Protein AF-A0AAV5SX19-F1 (afdb_monomer_lite)

Radius of gyration: 17.42 Å; chains: 1; bounding box: 40×27×46 Å

Organism: NCBI:txid358040

Structure (mmCIF, N/CA/C/O backbone):
data_AF-A0AAV5SX19-F1
#
_entry.id   AF-A0AAV5SX19-F1
#
loop_
_atom_site.group_PDB
_atom_site.id
_atom_site.type_symbol
_atom_site.label_atom_id
_atom_site.label_alt_id
_atom_site.label_comp_id
_atom_site.label_asym_id
_atom_site.label_entity_id
_atom_site.label_seq_id
_atom_site.pdbx_PDB_ins_code
_atom_site.Cartn_x
_atom_site.Cartn_y
_atom_site.Cartn_z
_atom_site.occupancy
_atom_site.B_iso_or_equiv
_atom_site.auth_seq_id
_atom_site.auth_comp_id
_atom_site.auth_asym_id
_atom_site.auth_atom_id
_atom_site.pdbx_PDB_model_num
ATOM 1 N N . ILE A 1 1 ? 3.892 -7.758 -5.846 1.00 86.56 1 ILE A N 1
ATOM 2 C CA . ILE A 1 1 ? 5.211 -7.391 -6.420 1.00 86.56 1 ILE A CA 1
ATOM 3 C C . ILE A 1 1 ? 5.861 -6.368 -5.505 1.00 86.56 1 ILE A C 1
ATOM 5 O O . ILE A 1 1 ? 5.126 -5.558 -4.958 1.00 86.56 1 ILE A O 1
ATOM 9 N N . GLY A 1 2 ? 7.182 -6.403 -5.329 1.00 91.38 2 GLY A N 1
ATOM 10 C CA . GLY A 1 2 ? 7.865 -5.497 -4.403 1.00 91.38 2 GLY A CA 1
ATOM 11 C C . GLY A 1 2 ? 7.659 -5.860 -2.930 1.00 91.38 2 GLY A C 1
ATOM 12 O O . GLY A 1 2 ? 7.104 -6.918 -2.623 1.00 91.38 2 GLY A O 1
ATOM 13 N N . ALA A 1 3 ? 8.107 -4.974 -2.042 1.00 94.38 3 ALA A N 1
ATOM 14 C CA . ALA A 1 3 ? 7.982 -5.102 -0.590 1.00 94.38 3 ALA A CA 1
ATOM 15 C C . ALA A 1 3 ? 7.262 -3.881 -0.003 1.00 94.38 3 ALA A C 1
ATOM 17 O O . ALA A 1 3 ? 7.563 -2.748 -0.378 1.00 94.38 3 ALA A O 1
ATOM 18 N N . THR A 1 4 ? 6.320 -4.109 0.913 1.00 94.06 4 THR A N 1
ATOM 19 C CA . THR A 1 4 ? 5.600 -3.039 1.617 1.00 94.06 4 THR A CA 1
ATOM 20 C C . THR A 1 4 ? 6.268 -2.773 2.961 1.00 94.06 4 THR A C 1
ATOM 22 O O . THR A 1 4 ? 6.544 -3.705 3.716 1.00 94.06 4 THR A O 1
ATOM 25 N N . LEU A 1 5 ? 6.528 -1.500 3.253 1.00 95.25 5 LEU A N 1
ATOM 26 C CA . LEU A 1 5 ? 7.126 -1.038 4.499 1.00 95.25 5 LEU A CA 1
ATOM 27 C C . LEU A 1 5 ? 6.195 -0.040 5.188 1.00 95.25 5 LEU A C 1
ATOM 29 O O . LEU A 1 5 ? 5.657 0.869 4.552 1.00 95.25 5 LEU A O 1
ATOM 33 N N . SER A 1 6 ? 6.033 -0.194 6.50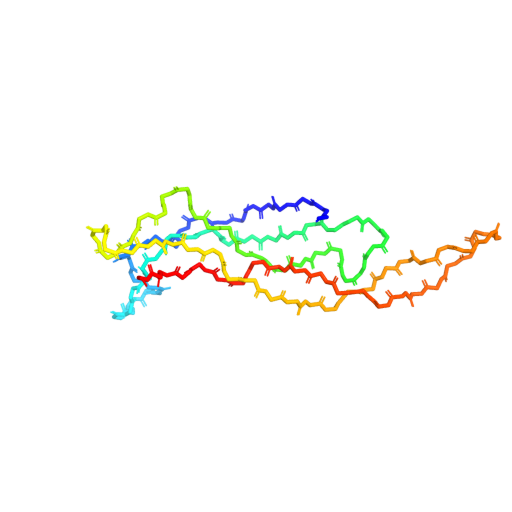1 1.00 94.69 6 SER A N 1
ATOM 34 C CA . SER A 1 6 ? 5.296 0.751 7.339 1.00 94.69 6 SER A CA 1
ATOM 35 C C . SER A 1 6 ? 6.174 1.942 7.718 1.00 94.69 6 SER A C 1
ATOM 37 O O . SER A 1 6 ? 7.312 1.760 8.150 1.00 94.69 6 SER A O 1
ATOM 39 N N . ILE A 1 7 ? 5.616 3.144 7.625 1.00 94.94 7 ILE A N 1
ATOM 40 C CA . ILE A 1 7 ? 6.196 4.384 8.147 1.00 94.94 7 ILE A CA 1
ATOM 41 C C . ILE A 1 7 ? 5.712 4.606 9.585 1.00 94.94 7 ILE A C 1
ATOM 43 O O . ILE A 1 7 ? 6.520 4.813 10.484 1.00 94.94 7 ILE A O 1
ATOM 47 N N . GLU A 1 8 ? 4.394 4.548 9.805 1.00 93.88 8 GLU A N 1
ATOM 48 C CA . GLU A 1 8 ? 3.776 4.885 11.090 1.00 93.88 8 GLU A CA 1
ATOM 49 C C . GLU A 1 8 ? 2.442 4.150 11.287 1.00 93.88 8 GLU A C 1
ATOM 51 O O . GLU A 1 8 ? 1.642 4.038 10.360 1.00 93.88 8 GLU A O 1
ATOM 56 N N . CYS A 1 9 ? 2.180 3.681 12.510 1.00 93.31 9 CYS A N 1
ATOM 57 C CA . CYS A 1 9 ? 0.986 2.911 12.881 1.00 93.31 9 CYS A CA 1
ATOM 58 C C . CYS A 1 9 ? 0.138 3.615 13.954 1.00 93.31 9 CYS A C 1
ATOM 60 O O . CYS A 1 9 ? -0.288 2.995 14.926 1.00 93.31 9 CYS A O 1
ATOM 62 N N . THR A 1 10 ? -0.078 4.924 13.822 1.00 90.88 10 THR A N 1
ATOM 63 C CA . THR A 1 10 ? -0.848 5.716 14.800 1.00 90.88 10 THR A CA 1
ATOM 64 C C . THR A 1 10 ? -2.344 5.784 14.499 1.00 90.88 10 THR A C 1
ATOM 66 O O . THR A 1 10 ? -3.131 6.135 15.381 1.00 90.88 10 THR A O 1
ATOM 69 N N . TYR A 1 11 ? -2.779 5.367 13.305 1.00 93.12 11 TYR A N 1
ATOM 70 C CA . TYR A 1 11 ? -4.198 5.303 12.957 1.00 93.12 11 TYR A CA 1
ATOM 71 C C . TYR A 1 11 ? -4.864 4.084 13.609 1.00 93.12 11 TYR A C 1
ATOM 73 O O . TYR A 1 11 ? -4.813 2.959 13.105 1.00 93.12 11 TYR A O 1
ATOM 81 N N . THR A 1 12 ? -5.501 4.313 14.755 1.00 93.25 12 THR A N 1
ATOM 82 C CA . THR A 1 12 ? -6.131 3.264 15.565 1.00 93.25 12 THR A CA 1
ATOM 83 C C . THR A 1 12 ? -7.650 3.390 15.530 1.00 93.25 12 THR A C 1
ATOM 85 O O . THR A 1 12 ? -8.193 4.478 15.724 1.00 93.25 12 THR A O 1
ATOM 88 N N . ARG A 1 13 ? -8.348 2.265 15.335 1.00 92.56 13 ARG A N 1
ATOM 89 C CA . ARG A 1 13 ? -9.812 2.179 15.411 1.00 92.56 13 ARG A CA 1
ATOM 90 C C . ARG A 1 13 ? -10.334 2.852 16.682 1.00 92.56 13 ARG A C 1
ATOM 92 O O . ARG A 1 13 ? -9.890 2.534 17.782 1.00 92.56 13 ARG A O 1
ATOM 99 N N . GLY A 1 14 ? -11.337 3.711 16.526 1.00 90.25 14 GLY A N 1
ATOM 100 C CA . GLY A 1 14 ? -11.982 4.421 17.633 1.00 90.25 14 GLY A CA 1
ATOM 101 C C . GLY A 1 14 ? -11.266 5.696 18.087 1.00 90.25 14 GLY A C 1
ATOM 102 O O . GLY A 1 14 ? -11.897 6.502 18.767 1.00 90.25 14 GLY A O 1
ATOM 103 N N . ASN A 1 15 ? -10.019 5.933 17.664 1.00 92.38 15 ASN A N 1
ATOM 104 C CA . ASN A 1 15 ? -9.358 7.219 17.878 1.00 92.38 15 ASN A CA 1
ATOM 105 C C . ASN A 1 15 ? -9.807 8.243 16.819 1.00 92.38 15 ASN A C 1
ATOM 107 O O . ASN A 1 15 ? -10.160 7.856 15.696 1.00 92.38 15 ASN A O 1
ATOM 111 N N . PRO A 1 16 ? -9.782 9.548 17.146 1.00 92.31 16 PRO A N 1
ATOM 112 C CA . PRO A 1 16 ? -9.980 10.610 16.168 1.00 92.31 16 PRO A CA 1
ATOM 113 C C . PRO A 1 16 ? -9.035 10.467 14.971 1.00 92.31 16 PRO A C 1
ATOM 115 O O . PRO A 1 16 ? -7.841 10.232 15.146 1.00 92.31 16 PRO A O 1
ATOM 118 N N . VAL A 1 17 ? -9.553 10.648 13.753 1.00 87.62 17 VAL A N 1
ATOM 119 C CA . VAL A 1 17 ? -8.744 10.558 12.518 1.00 87.62 17 VAL A CA 1
ATOM 120 C C . VAL A 1 17 ? -7.714 11.685 12.382 1.00 87.62 17 VAL A C 1
ATOM 122 O O . VAL A 1 17 ? -6.772 11.568 11.607 1.00 87.62 17 VAL A O 1
ATOM 125 N N . ALA A 1 18 ? -7.912 12.776 13.120 1.00 87.38 18 ALA A N 1
ATOM 126 C CA . ALA A 1 18 ? -7.003 13.904 13.251 1.00 87.38 18 ALA A CA 1
ATOM 127 C C . ALA A 1 18 ? -7.245 14.576 14.609 1.00 87.38 18 ALA A C 1
ATOM 129 O O . ALA A 1 18 ? -8.310 14.402 15.213 1.00 87.38 18 ALA A O 1
ATOM 130 N N . GLU A 1 19 ? -6.280 15.363 15.080 1.00 87.50 19 GLU A N 1
ATOM 131 C CA . GLU A 1 19 ? -6.428 16.136 16.312 1.00 87.50 19 GLU A CA 1
ATOM 132 C C . GLU A 1 19 ? -7.662 17.053 16.232 1.00 87.50 19 GLU A C 1
ATOM 134 O O . GLU A 1 19 ? -7.856 17.782 15.261 1.00 87.50 19 GLU A O 1
ATOM 139 N N . GLY A 1 20 ? -8.545 16.963 17.231 1.00 88.75 20 GLY A N 1
ATOM 140 C CA . GLY A 1 20 ? -9.802 17.720 17.272 1.00 88.75 20 GLY A CA 1
ATOM 141 C C . GLY A 1 20 ? -10.914 17.219 16.338 1.00 88.75 20 GLY A C 1
ATOM 142 O O . GLY A 1 20 ? -11.999 17.801 16.330 1.00 88.75 20 GLY A O 1
ATOM 143 N N . SER A 1 21 ? -10.698 16.145 15.572 1.00 91.06 21 SER A N 1
ATOM 144 C CA . SER A 1 21 ? -11.735 15.580 14.703 1.00 91.06 21 SER A CA 1
ATOM 145 C C . SER A 1 21 ? -12.813 14.836 15.506 1.00 91.06 21 SER A C 1
ATOM 147 O O . SER A 1 21 ? -12.477 14.000 16.347 1.00 91.06 21 SER A O 1
ATOM 149 N N . PRO A 1 22 ? -14.112 15.038 15.212 1.00 92.31 22 PRO A N 1
ATOM 150 C CA . PRO A 1 22 ? -15.185 14.212 15.766 1.00 92.31 22 PRO A CA 1
ATOM 151 C C . PRO A 1 22 ? -15.315 12.853 15.058 1.00 92.31 22 PRO A C 1
ATOM 153 O O . PRO A 1 22 ? -16.067 11.992 15.509 1.00 92.31 22 PRO A O 1
ATOM 156 N N . LEU A 1 23 ? -14.631 12.664 13.925 1.00 91.44 23 LEU A N 1
ATOM 157 C CA . LEU A 1 23 ? -14.671 11.432 13.141 1.00 91.44 23 LEU A CA 1
ATOM 158 C C . LEU A 1 23 ? -13.601 10.458 13.633 1.00 91.44 23 LEU A C 1
ATOM 160 O O . LEU A 1 23 ? -12.453 10.855 13.842 1.00 91.44 23 LEU A O 1
ATOM 164 N N . CYS A 1 24 ? -13.961 9.180 13.740 1.00 90.81 24 CYS A N 1
ATOM 165 C CA . CYS A 1 24 ? -13.048 8.086 14.054 1.00 90.81 24 CYS A CA 1
ATOM 166 C C . CYS A 1 24 ? -13.104 6.995 12.978 1.00 90.81 24 CYS A C 1
ATOM 168 O O . CYS A 1 24 ? -14.125 6.794 12.320 1.00 90.81 24 CYS A O 1
ATOM 170 N N . GLY A 1 25 ? -11.986 6.294 12.793 1.00 90.25 25 GLY A N 1
ATOM 171 C CA . GLY A 1 25 ? -11.918 5.139 11.902 1.00 90.25 25 GLY A CA 1
ATOM 172 C C . GLY A 1 25 ? -12.512 3.887 12.548 1.00 90.25 25 GLY A C 1
ATOM 173 O O . GLY A 1 25 ? -12.350 3.660 13.750 1.00 90.25 25 GLY A O 1
ATOM 174 N N . PHE A 1 26 ? -13.154 3.036 11.745 1.00 94.12 26 PHE A N 1
ATOM 175 C CA . PHE A 1 26 ? -13.656 1.730 12.198 1.00 94.12 26 PHE A CA 1
ATOM 176 C C . PHE A 1 26 ? -12.618 0.605 12.112 1.00 94.12 26 PHE A C 1
ATOM 178 O O . PHE A 1 26 ? -12.848 -0.462 12.678 1.00 94.12 26 PHE A O 1
ATOM 185 N N . CYS A 1 27 ? -11.481 0.856 11.465 1.00 96.25 27 CYS A N 1
ATOM 186 C CA . CYS A 1 27 ? -10.376 -0.080 11.288 1.00 96.25 27 CYS A CA 1
ATOM 187 C C . CYS A 1 27 ? -9.054 0.604 11.629 1.00 96.25 27 CYS A C 1
ATOM 189 O O . CYS A 1 27 ? -8.907 1.804 11.408 1.00 96.25 27 CYS A O 1
ATOM 191 N N . SER A 1 28 ? -8.097 -0.151 12.162 1.00 95.62 28 SER A N 1
ATOM 192 C CA . SER A 1 28 ? -6.728 0.334 12.363 1.00 95.62 28 SER A CA 1
ATOM 193 C C . SER A 1 28 ? -5.896 0.101 11.100 1.00 95.62 28 SER A C 1
ATOM 195 O O . SER A 1 28 ? -6.062 -0.924 10.430 1.00 95.62 28 SER A O 1
ATOM 197 N N . LEU A 1 29 ? -4.977 1.017 10.798 1.00 96.00 29 LEU A N 1
ATOM 198 C CA . LEU A 1 29 ? -4.040 0.887 9.682 1.00 96.00 29 LEU A CA 1
ATOM 199 C C . LEU A 1 29 ? -2.682 1.511 10.008 1.00 96.00 29 LEU A C 1
ATOM 201 O O . LEU A 1 29 ? -2.561 2.348 10.902 1.00 96.00 29 LEU A O 1
ATOM 205 N N . CYS A 1 30 ? -1.669 1.120 9.245 1.00 96.31 30 CYS A N 1
ATOM 206 C CA . CYS A 1 30 ? -0.381 1.792 9.202 1.00 96.31 30 CYS A CA 1
ATOM 207 C C . CYS A 1 30 ? -0.209 2.500 7.861 1.00 96.31 30 CYS A C 1
ATOM 209 O O . CYS A 1 30 ? -0.487 1.927 6.805 1.00 96.31 30 CYS A O 1
ATOM 211 N N . TRP A 1 31 ? 0.301 3.724 7.906 1.00 95.56 31 TRP A N 1
ATOM 212 C CA . TRP A 1 31 ? 0.801 4.419 6.728 1.00 95.56 31 TRP A CA 1
ATOM 213 C C . TRP A 1 31 ? 2.070 3.736 6.245 1.00 95.56 31 TRP A C 1
ATOM 215 O O . TRP A 1 31 ? 2.916 3.349 7.054 1.00 95.56 31 TRP A O 1
ATOM 225 N N . GLY A 1 32 ? 2.221 3.596 4.935 1.00 96.19 32 GLY A N 1
ATOM 226 C CA . GLY A 1 32 ? 3.361 2.914 4.360 1.00 96.19 32 GLY A CA 1
ATOM 227 C C . GLY A 1 32 ? 3.596 3.259 2.902 1.00 96.19 32 GLY A C 1
ATOM 228 O O . GLY A 1 32 ? 2.972 4.139 2.303 1.00 96.19 32 GLY A O 1
ATOM 229 N N . TYR A 1 33 ? 4.541 2.536 2.330 1.00 96.62 33 TYR A N 1
ATOM 230 C CA . TYR A 1 33 ? 4.789 2.544 0.904 1.00 96.62 33 TYR A CA 1
ATOM 231 C C . TYR A 1 33 ? 5.217 1.156 0.456 1.00 96.62 33 TYR A C 1
ATOM 233 O O . TYR A 1 33 ? 5.747 0.353 1.227 1.00 96.62 33 TYR A O 1
ATOM 241 N N . ARG A 1 34 ? 5.018 0.890 -0.826 1.00 97.44 34 ARG A N 1
ATOM 242 C CA . ARG A 1 34 ? 5.544 -0.279 -1.508 1.00 97.44 34 ARG A CA 1
ATOM 243 C C . ARG A 1 34 ? 6.744 0.130 -2.340 1.00 97.44 34 ARG A C 1
ATOM 245 O O . ARG A 1 34 ? 6.628 0.996 -3.206 1.00 97.44 34 ARG A O 1
ATOM 252 N N . GLN A 1 35 ? 7.878 -0.512 -2.095 1.00 97.75 35 GLN A N 1
ATOM 253 C CA . GLN A 1 35 ? 9.041 -0.433 -2.964 1.00 97.75 35 GLN A CA 1
ATOM 254 C C . GLN A 1 35 ? 8.906 -1.489 -4.064 1.00 97.75 35 GLN A C 1
ATOM 256 O O . GLN A 1 35 ? 8.927 -2.694 -3.801 1.00 97.75 35 GLN A O 1
ATOM 261 N N . LEU A 1 36 ? 8.729 -1.032 -5.297 1.00 97.69 36 LEU A N 1
ATOM 262 C CA . LEU A 1 36 ? 8.751 -1.852 -6.498 1.00 97.69 36 LEU A CA 1
ATOM 263 C C . LEU A 1 36 ? 10.202 -2.187 -6.896 1.00 97.69 36 LEU A C 1
ATOM 265 O O . LEU A 1 36 ? 11.128 -1.495 -6.472 1.00 97.69 36 LEU A O 1
ATOM 269 N N . PRO A 1 37 ? 10.417 -3.237 -7.708 1.00 97.00 37 PRO A N 1
ATOM 270 C CA . PRO A 1 37 ? 11.731 -3.531 -8.283 1.00 97.00 37 PRO A CA 1
ATOM 271 C C . PRO A 1 37 ? 12.303 -2.354 -9.097 1.00 97.00 37 PRO A C 1
ATOM 273 O O . PRO A 1 37 ? 11.551 -1.506 -9.579 1.00 97.00 37 PRO A O 1
ATOM 276 N N . GLU A 1 38 ? 13.625 -2.310 -9.289 1.00 95.75 38 GLU A N 1
ATOM 277 C CA . GLU A 1 38 ? 14.333 -1.210 -9.979 1.00 95.75 38 GLU A CA 1
ATOM 278 C C . GLU A 1 38 ? 13.940 -1.041 -11.461 1.00 95.75 38 GLU A C 1
ATOM 280 O O . GLU A 1 38 ? 14.225 -0.023 -12.106 1.00 95.75 38 GLU A O 1
ATOM 285 N N . GLU A 1 39 ? 13.264 -2.036 -12.029 1.00 96.75 39 GLU A N 1
ATOM 286 C CA . GLU A 1 39 ? 12.691 -1.993 -13.369 1.00 96.75 39 GLU A CA 1
ATOM 287 C C . GLU A 1 39 ? 11.369 -1.219 -13.433 1.00 96.75 39 GLU A C 1
ATOM 289 O O . GLU A 1 39 ? 10.824 -1.061 -14.523 1.00 96.75 39 GLU A O 1
ATOM 294 N N . TYR A 1 40 ? 10.846 -0.733 -12.305 1.00 97.88 40 TYR A N 1
ATOM 295 C CA . TYR A 1 40 ? 9.572 -0.024 -12.231 1.00 97.88 40 TYR A CA 1
ATOM 296 C C . TYR A 1 40 ? 9.737 1.461 -11.905 1.00 97.88 40 TYR A C 1
ATOM 298 O O . TYR A 1 40 ? 10.612 1.866 -11.135 1.00 97.88 40 TYR A O 1
ATOM 306 N N . TYR A 1 41 ? 8.835 2.272 -12.457 1.00 97.19 41 TYR A N 1
ATOM 307 C CA . TYR A 1 41 ? 8.723 3.696 -12.170 1.00 97.19 41 TYR A CA 1
ATOM 308 C C . TYR A 1 41 ? 7.254 4.119 -11.948 1.00 97.19 41 TYR A C 1
ATOM 310 O O . TYR A 1 41 ? 6.402 3.802 -12.781 1.00 97.19 41 TYR A O 1
ATOM 318 N N . PRO A 1 42 ? 6.939 4.873 -10.877 1.00 96.94 42 PRO A N 1
ATOM 319 C CA . PRO A 1 42 ? 7.834 5.217 -9.772 1.00 96.94 42 PRO A CA 1
ATOM 320 C C . PRO A 1 42 ? 8.214 3.973 -8.955 1.00 96.94 42 PRO A C 1
ATOM 322 O O . PRO A 1 42 ? 7.422 3.046 -8.819 1.00 96.94 42 PRO A O 1
ATOM 325 N N . THR A 1 43 ? 9.425 3.954 -8.396 1.00 96.94 43 THR A N 1
ATOM 326 C CA . THR A 1 43 ? 9.901 2.832 -7.564 1.00 96.94 43 THR A CA 1
ATOM 327 C C . THR A 1 43 ? 9.161 2.754 -6.230 1.00 96.94 43 THR A C 1
ATOM 329 O O . THR A 1 43 ? 9.036 1.678 -5.662 1.00 96.94 43 THR A O 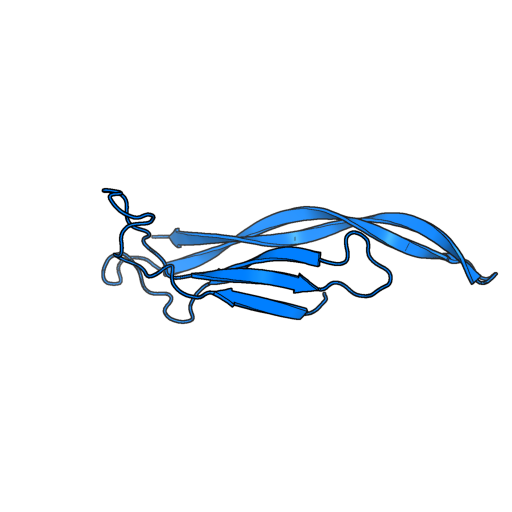1
ATOM 332 N N . TYR A 1 44 ? 8.634 3.873 -5.734 1.00 97.06 44 TYR A N 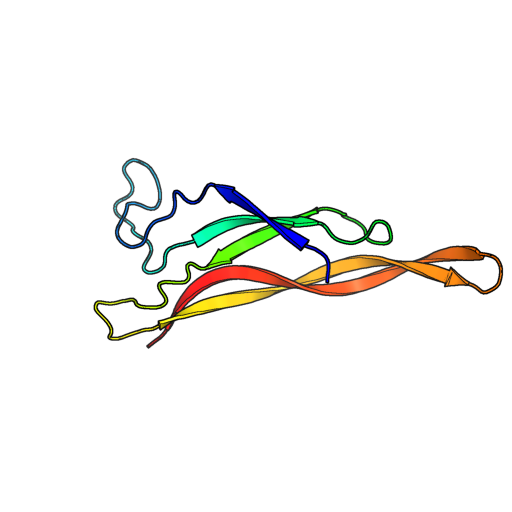1
ATOM 333 C CA . TYR A 1 44 ? 7.877 3.928 -4.488 1.00 97.06 44 TYR A CA 1
ATOM 334 C C . TYR A 1 44 ? 6.430 4.305 -4.775 1.00 97.06 44 TYR A C 1
ATOM 336 O O . TYR A 1 44 ? 6.166 5.290 -5.468 1.00 97.06 44 TYR A O 1
ATOM 344 N N . VAL A 1 45 ? 5.498 3.531 -4.225 1.00 96.94 45 VAL A N 1
ATOM 345 C CA . VAL A 1 45 ? 4.059 3.781 -4.346 1.00 96.94 45 VAL A CA 1
ATOM 346 C C . VAL A 1 45 ? 3.447 3.858 -2.956 1.00 96.94 45 VAL A C 1
ATOM 348 O O . VAL A 1 45 ? 3.710 2.998 -2.119 1.00 96.94 45 VAL A O 1
ATOM 351 N N . ASN A 1 46 ? 2.632 4.883 -2.708 1.00 95.81 46 ASN A N 1
ATOM 352 C CA . ASN A 1 46 ? 1.922 5.034 -1.440 1.00 95.81 46 ASN A CA 1
ATOM 353 C C . ASN A 1 46 ? 0.936 3.881 -1.239 1.00 95.81 46 ASN A C 1
ATOM 355 O O . ASN A 1 46 ? 0.176 3.545 -2.146 1.00 95.81 46 ASN A O 1
ATOM 359 N N . GLU A 1 47 ? 0.941 3.299 -0.046 1.00 95.81 47 GLU A N 1
ATOM 360 C CA . GLU A 1 47 ? 0.082 2.177 0.322 1.00 95.81 47 GLU A CA 1
ATOM 361 C C . GLU A 1 47 ? -0.222 2.247 1.824 1.00 95.81 47 GLU A C 1
ATOM 363 O O . GLU A 1 47 ? 0.556 2.795 2.605 1.00 95.81 47 GLU A O 1
ATOM 368 N N . VAL A 1 48 ? -1.352 1.697 2.252 1.00 96.38 48 VAL A N 1
ATOM 369 C CA . VAL A 1 48 ? -1.629 1.480 3.678 1.00 96.38 48 VAL A CA 1
ATOM 370 C C . VAL A 1 48 ? -1.606 -0.007 3.999 1.00 96.38 48 VAL A C 1
ATOM 372 O O . VAL A 1 48 ? -1.886 -0.849 3.151 1.00 96.38 48 VAL A O 1
ATOM 375 N N . MET A 1 49 ? -1.293 -0.347 5.243 1.00 96.56 49 MET A N 1
ATOM 376 C CA . MET A 1 49 ? -1.321 -1.724 5.731 1.00 96.56 49 MET A CA 1
ATOM 377 C C . MET A 1 49 ? -2.431 -1.863 6.765 1.00 96.56 49 MET A C 1
ATOM 379 O O . MET A 1 49 ? -2.409 -1.176 7.785 1.00 96.56 49 MET A O 1
ATOM 383 N N . CYS A 1 50 ? -3.396 -2.748 6.524 1.00 96.25 50 CYS A N 1
ATOM 384 C CA . CYS A 1 50 ? -4.446 -3.013 7.504 1.00 96.25 50 CYS A CA 1
ATOM 385 C C . CYS A 1 50 ? -3.899 -3.788 8.702 1.00 96.25 50 CYS A C 1
ATOM 387 O O . CYS A 1 50 ? -3.022 -4.642 8.558 1.00 96.25 50 CYS A O 1
ATOM 389 N N . SER A 1 51 ? -4.427 -3.486 9.888 1.00 94.19 51 SER A N 1
ATOM 390 C CA . SER A 1 51 ? -4.088 -4.224 11.102 1.00 94.19 51 SER A CA 1
ATOM 391 C C . SER A 1 51 ? -4.521 -5.689 11.016 1.00 94.19 51 SER A C 1
ATOM 393 O O . SER A 1 51 ? -5.489 -6.031 10.338 1.00 94.19 51 SER A O 1
ATOM 395 N N . SER A 1 52 ? -3.828 -6.550 11.762 1.00 92.44 52 SER A N 1
ATOM 396 C CA . SER A 1 52 ? -4.237 -7.938 11.968 1.00 92.44 52 SER A CA 1
ATOM 397 C C . SER A 1 52 ? -5.476 -8.074 12.861 1.00 92.44 52 SER A C 1
ATOM 399 O O . SER A 1 52 ? -6.121 -9.119 12.820 1.00 92.44 52 SER A O 1
ATOM 401 N N . ASP A 1 53 ? -5.821 -7.059 13.671 1.00 90.75 53 ASP A N 1
ATOM 402 C CA . ASP A 1 53 ? -7.150 -6.995 14.295 1.00 90.75 53 ASP A CA 1
ATOM 403 C C . ASP A 1 53 ? -8.168 -6.602 13.225 1.00 90.75 53 ASP A C 1
ATOM 405 O O . ASP A 1 53 ? -8.347 -5.426 12.901 1.00 90.75 53 ASP A O 1
ATOM 409 N N . THR A 1 54 ? -8.818 -7.619 12.666 1.00 93.12 54 THR A N 1
ATOM 410 C CA . THR A 1 54 ? -9.818 -7.455 11.615 1.00 93.12 54 THR A CA 1
ATOM 411 C C . THR A 1 54 ? -11.211 -7.191 12.163 1.00 93.12 54 THR A C 1
ATOM 413 O O . THR A 1 54 ? -12.140 -7.035 11.383 1.00 93.12 54 THR A O 1
ATOM 416 N N . THR A 1 55 ? -11.422 -7.136 13.478 1.00 93.88 55 THR A N 1
ATOM 417 C CA . THR A 1 55 ? -12.765 -6.882 14.005 1.00 93.88 55 THR A CA 1
ATOM 418 C C . THR A 1 55 ? -13.146 -5.412 13.832 1.00 93.88 55 THR A C 1
ATOM 420 O O . THR A 1 55 ? -12.322 -4.509 13.973 1.00 93.88 55 THR A O 1
ATOM 423 N N . CYS A 1 56 ? -14.421 -5.122 13.599 1.00 94.69 56 CYS A N 1
ATOM 424 C CA . CYS A 1 56 ? -14.964 -3.767 13.700 1.00 94.69 56 CYS A CA 1
ATOM 425 C C . CYS A 1 56 ? -16.422 -3.802 14.168 1.00 94.69 56 CYS A C 1
ATOM 427 O O . CYS A 1 56 ? -17.015 -4.871 14.309 1.00 94.69 56 CYS A O 1
ATOM 429 N N . LEU A 1 57 ? -16.975 -2.634 14.522 1.00 91.56 57 LEU A N 1
ATOM 430 C CA . LEU A 1 57 ? -18.348 -2.498 15.034 1.00 91.56 57 LEU A CA 1
ATOM 431 C C . LEU A 1 57 ? -18.675 -3.491 16.168 1.00 91.56 57 LEU A C 1
ATOM 433 O O . LEU A 1 57 ? -19.709 -4.138 16.144 1.00 91.56 57 LEU A O 1
ATOM 437 N N . LYS A 1 58 ? -17.785 -3.660 17.156 1.00 88.25 58 LYS A N 1
ATOM 438 C CA . LYS A 1 58 ? -17.949 -4.638 18.257 1.00 88.25 58 LYS A CA 1
ATOM 439 C C . LYS A 1 58 ? -18.166 -6.095 17.795 1.00 88.25 58 LYS A C 1
ATOM 441 O O . LYS A 1 58 ? -18.818 -6.865 18.491 1.00 88.25 58 LYS A O 1
ATOM 446 N N . GLY A 1 59 ? -17.607 -6.468 16.644 1.00 91.38 59 GLY A N 1
ATOM 447 C CA . GLY A 1 59 ? -17.681 -7.823 16.093 1.00 91.38 59 GLY A CA 1
ATOM 448 C C . GLY A 1 59 ? -18.817 -8.042 15.094 1.00 91.38 59 GLY A C 1
ATOM 449 O O . GLY A 1 59 ? -18.930 -9.141 14.565 1.00 91.38 59 GLY A O 1
ATOM 450 N N . TYR A 1 60 ? -19.626 -7.018 14.804 1.00 94.69 60 TYR A N 1
ATOM 451 C CA . TYR A 1 60 ? -20.653 -7.089 13.758 1.00 94.69 60 TYR A CA 1
ATOM 452 C C . TYR A 1 60 ? -20.099 -6.913 12.340 1.00 94.69 60 TYR A C 1
ATOM 454 O O 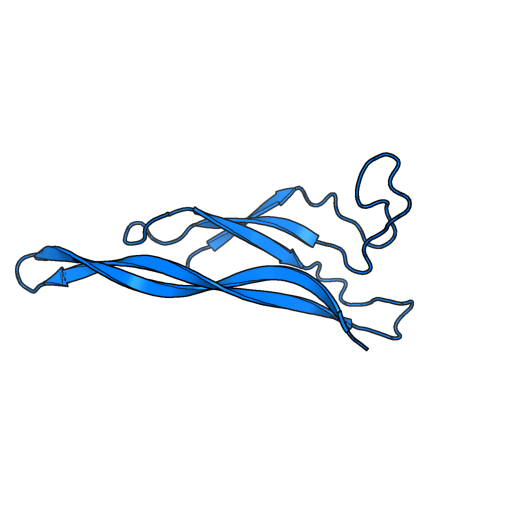. TYR A 1 60 ? -20.842 -7.109 11.389 1.00 94.69 60 TYR A O 1
ATOM 462 N N . GLY A 1 61 ? -18.825 -6.543 12.187 1.00 95.38 61 GLY A N 1
ATOM 463 C CA . GLY A 1 61 ? -18.184 -6.422 10.882 1.00 95.38 61 GLY A CA 1
ATOM 464 C C . GLY A 1 61 ? -16.716 -6.830 10.900 1.00 95.38 61 GLY A C 1
ATOM 465 O O . GLY A 1 61 ? -16.118 -7.044 11.966 1.00 95.38 61 GLY A O 1
ATOM 466 N N . GLN A 1 62 ? -16.137 -6.900 9.704 1.00 96.88 62 GLN A N 1
ATOM 467 C CA . GLN A 1 62 ? -14.731 -7.207 9.471 1.00 96.88 62 GLN A CA 1
ATOM 468 C C . GLN A 1 62 ? -14.035 -6.122 8.643 1.00 96.88 62 GLN A C 1
ATOM 470 O O . GLN A 1 62 ? -14.550 -5.652 7.631 1.00 96.88 62 GLN A O 1
ATOM 475 N N . CYS A 1 63 ? -12.844 -5.733 9.082 1.00 97.50 63 CYS A N 1
ATOM 476 C CA . CYS A 1 63 ? -11.946 -4.842 8.372 1.00 97.50 63 CYS A CA 1
ATOM 477 C C . CYS A 1 63 ? -11.284 -5.575 7.212 1.00 97.50 63 CYS A C 1
ATOM 479 O O . CYS A 1 63 ? -10.571 -6.557 7.426 1.00 97.50 63 CYS A O 1
ATOM 481 N N . SER A 1 64 ? -11.464 -5.041 6.009 1.00 96.56 64 SER A N 1
ATOM 482 C CA . SER A 1 64 ? -10.860 -5.562 4.787 1.00 96.56 64 SER A CA 1
ATOM 483 C C . SER A 1 64 ? -10.066 -4.475 4.062 1.00 96.56 64 SER A C 1
ATOM 485 O O . SER A 1 64 ? -10.464 -3.304 4.081 1.00 96.56 64 SER A O 1
ATOM 487 N N . PRO A 1 65 ? -8.939 -4.830 3.420 1.00 96.75 65 PRO A N 1
ATOM 488 C CA . PRO A 1 65 ? -8.201 -3.899 2.582 1.00 96.75 65 PRO A CA 1
ATOM 489 C C . PRO A 1 65 ? -9.028 -3.529 1.352 1.00 96.75 65 PRO A C 1
ATOM 491 O O . PRO A 1 65 ? -9.549 -4.399 0.653 1.00 96.75 65 PRO A O 1
ATOM 494 N N . VAL A 1 66 ? -9.093 -2.238 1.052 1.00 96.94 66 VAL A N 1
ATOM 495 C CA . VAL A 1 66 ? -9.623 -1.741 -0.216 1.00 96.94 66 VAL A CA 1
ATOM 496 C C . VAL A 1 66 ? -8.460 -1.509 -1.152 1.00 96.94 66 VAL A C 1
ATOM 498 O O . VAL A 1 66 ? -7.520 -0.773 -0.838 1.00 96.94 66 VAL A O 1
ATOM 501 N N . THR A 1 67 ? -8.525 -2.150 -2.311 1.00 96.94 67 THR A N 1
ATOM 502 C CA . THR A 1 67 ? -7.492 -2.048 -3.333 1.00 96.94 67 THR A CA 1
ATOM 503 C C . THR A 1 67 ? -7.917 -1.109 -4.449 1.00 96.94 67 THR A C 1
ATOM 505 O O . THR A 1 67 ? -9.098 -0.954 -4.762 1.00 96.94 67 THR A O 1
ATOM 508 N N . ARG A 1 68 ? -6.930 -0.467 -5.065 1.00 96.81 68 ARG A N 1
ATOM 509 C CA . ARG A 1 68 ? -7.107 0.307 -6.287 1.00 96.81 68 ARG A CA 1
ATOM 510 C C . ARG A 1 68 ? -6.012 -0.053 -7.273 1.00 96.81 68 ARG A C 1
ATOM 512 O O . ARG A 1 68 ? -4.835 -0.064 -6.911 1.00 96.81 68 ARG A O 1
ATOM 519 N N . SER A 1 69 ? -6.404 -0.257 -8.524 1.00 97.50 69 SER A N 1
ATOM 520 C CA . SER A 1 69 ? -5.455 -0.406 -9.617 1.00 97.50 69 SER A CA 1
ATOM 521 C C . SER A 1 69 ? -4.858 0.952 -9.984 1.00 97.50 69 SER A C 1
ATOM 523 O O . SER A 1 69 ? -5.577 1.922 -10.251 1.00 97.50 69 SER A O 1
ATOM 525 N N . VAL A 1 70 ? -3.534 1.022 -10.004 1.00 96.38 70 VAL A N 1
ATOM 526 C CA . VAL A 1 70 ? -2.760 2.180 -10.454 1.00 96.38 70 VAL A CA 1
ATOM 527 C C . VAL A 1 70 ? -1.837 1.770 -11.589 1.00 96.38 70 VAL A C 1
ATOM 529 O O . VAL A 1 70 ? -1.374 0.634 -11.653 1.00 96.38 70 VAL A O 1
ATOM 532 N N . ASN A 1 71 ? -1.572 2.706 -12.494 1.00 97.88 71 ASN A N 1
ATOM 533 C CA . ASN A 1 71 ? -0.658 2.481 -13.603 1.00 97.88 71 ASN A CA 1
ATOM 534 C C . ASN A 1 71 ? 0.762 2.865 -13.193 1.00 97.88 71 ASN A C 1
ATOM 536 O O . ASN A 1 71 ? 0.991 3.975 -12.710 1.00 97.88 71 ASN A O 1
ATOM 540 N N . VAL A 1 72 ? 1.703 1.959 -13.428 1.00 97.62 72 VAL A N 1
ATOM 541 C CA . VAL A 1 72 ? 3.143 2.181 -13.280 1.00 97.62 72 VAL A CA 1
ATOM 542 C C . VAL A 1 72 ? 3.839 1.823 -14.586 1.00 97.62 72 VAL A C 1
ATOM 544 O O . VAL A 1 72 ? 3.289 1.106 -15.422 1.00 97.62 72 VAL A O 1
ATOM 547 N N . LEU A 1 73 ? 5.047 2.329 -14.781 1.00 98.25 73 LEU A N 1
ATOM 548 C CA . LEU A 1 73 ? 5.879 1.971 -15.919 1.00 98.25 73 LEU A CA 1
ATOM 549 C C . LEU A 1 73 ? 6.807 0.829 -15.519 1.00 98.25 73 LEU A C 1
ATOM 551 O O . LEU A 1 73 ? 7.378 0.847 -14.431 1.00 98.25 73 LEU A O 1
ATOM 555 N N . ARG A 1 74 ? 6.979 -0.143 -16.407 1.00 97.81 74 ARG A N 1
ATOM 556 C CA . ARG A 1 74 ? 7.926 -1.248 -16.281 1.00 97.81 74 ARG A CA 1
ATOM 557 C C . ARG A 1 74 ? 8.877 -1.222 -17.470 1.00 97.81 74 ARG A C 1
ATOM 559 O O . ARG A 1 74 ? 8.434 -1.079 -18.606 1.00 97.81 74 ARG A O 1
ATOM 566 N N . LYS A 1 75 ? 10.173 -1.405 -17.229 1.00 97.44 75 LYS A N 1
ATOM 567 C CA . LYS A 1 75 ? 11.152 -1.629 -18.297 1.00 97.44 75 LYS A CA 1
ATOM 568 C C . LYS A 1 75 ? 10.887 -2.985 -18.953 1.00 97.44 75 LYS A C 1
ATOM 570 O O . LYS A 1 75 ? 10.931 -4.023 -18.287 1.00 97.44 75 LYS A O 1
ATOM 575 N N . ARG A 1 76 ? 10.630 -2.973 -20.257 1.00 96.62 76 ARG A N 1
ATOM 576 C CA . ARG A 1 76 ? 10.565 -4.152 -21.121 1.00 96.62 76 ARG A CA 1
ATOM 577 C C . ARG A 1 76 ? 11.843 -4.196 -21.946 1.00 96.62 76 ARG A C 1
ATOM 579 O O . ARG A 1 76 ? 12.053 -3.323 -22.779 1.00 96.62 76 ARG A O 1
ATOM 586 N N . PHE A 1 77 ? 12.685 -5.189 -21.686 1.00 95.31 77 PHE A N 1
ATOM 587 C CA . PHE A 1 77 ? 13.952 -5.365 -22.393 1.00 95.31 77 PHE A CA 1
ATOM 588 C C . PHE A 1 77 ? 13.751 -6.180 -23.673 1.00 95.31 77 PHE A C 1
ATOM 590 O O . PHE A 1 77 ? 12.999 -7.158 -23.669 1.00 95.31 77 PHE A O 1
ATOM 597 N N . ASP A 1 78 ? 14.417 -5.778 -24.750 1.00 93.38 78 ASP A N 1
ATOM 598 C CA . ASP A 1 78 ? 14.511 -6.546 -25.989 1.00 93.38 78 ASP A CA 1
ATOM 599 C C . ASP A 1 78 ? 15.709 -7.516 -25.973 1.00 93.38 78 ASP A C 1
ATOM 601 O O . ASP A 1 78 ? 16.503 -7.554 -25.030 1.00 93.38 78 ASP A O 1
ATOM 605 N N . GLU A 1 79 ? 15.852 -8.313 -27.035 1.00 93.44 79 GLU A N 1
ATOM 606 C CA . GLU A 1 79 ? 16.960 -9.270 -27.186 1.00 93.44 79 GLU A CA 1
ATOM 607 C C . GLU A 1 79 ? 18.340 -8.592 -27.287 1.00 93.44 79 GLU A C 1
ATOM 609 O O . GLU A 1 79 ? 19.361 -9.234 -27.042 1.00 93.44 79 GLU A O 1
ATOM 614 N N . SER A 1 80 ? 18.385 -7.299 -27.624 1.00 93.12 80 SER A N 1
ATOM 615 C CA . SER A 1 80 ? 19.614 -6.504 -27.722 1.00 93.12 80 SER A CA 1
ATOM 616 C C . SER A 1 80 ? 20.036 -5.865 -26.391 1.00 93.12 80 SER A C 1
ATOM 618 O O . SER A 1 80 ? 21.126 -5.299 -26.299 1.00 93.12 80 SER A O 1
ATOM 620 N N . GLY A 1 81 ? 19.201 -5.973 -25.351 1.00 91.69 81 GLY A N 1
ATOM 621 C CA . GLY A 1 81 ? 19.413 -5.352 -24.044 1.00 91.69 81 GLY A CA 1
ATOM 622 C C . GLY A 1 81 ? 18.961 -3.890 -23.962 1.00 91.69 81 GLY A C 1
ATOM 623 O O . GLY A 1 81 ? 19.156 -3.253 -22.925 1.00 91.69 81 GLY A O 1
ATOM 624 N N . SER A 1 82 ? 18.344 -3.354 -25.018 1.00 95.00 82 SER A N 1
ATOM 625 C CA . SER A 1 82 ? 17.666 -2.058 -24.986 1.00 95.00 82 SER A CA 1
ATOM 626 C C . SER A 1 82 ? 16.310 -2.204 -24.284 1.00 95.00 82 SER A C 1
ATOM 628 O O . SER A 1 82 ? 15.776 -3.312 -24.199 1.00 95.00 82 SER A O 1
ATOM 630 N N . PHE A 1 83 ? 15.762 -1.124 -23.715 1.00 96.06 83 PHE A N 1
ATOM 631 C CA . PHE A 1 83 ? 14.459 -1.188 -23.052 1.00 96.06 83 PHE A CA 1
ATOM 632 C C . PHE A 1 83 ? 13.507 -0.094 -23.509 1.00 96.06 83 PHE A C 1
ATOM 634 O O . PHE A 1 83 ? 13.900 1.046 -23.753 1.00 96.06 83 PHE A O 1
ATOM 641 N N . GLU A 1 84 ? 12.228 -0.446 -23.497 1.00 96.88 84 GLU A N 1
ATOM 642 C CA . GLU A 1 84 ? 11.119 0.484 -23.639 1.00 96.88 84 GLU A CA 1
ATOM 643 C C . GLU A 1 84 ? 10.266 0.477 -22.369 1.00 96.88 84 GLU A C 1
ATOM 645 O O . GLU A 1 84 ? 10.227 -0.501 -21.615 1.00 96.88 84 GLU A O 1
ATOM 650 N N . TRP A 1 85 ? 9.596 1.596 -22.101 1.00 97.62 85 TRP A N 1
ATOM 651 C CA . TRP A 1 85 ? 8.645 1.68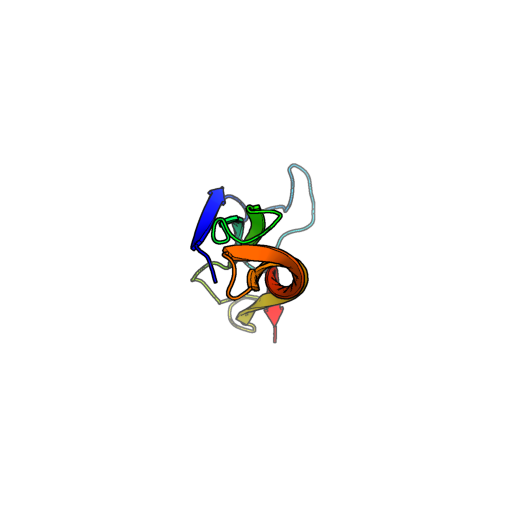0 -21.000 1.00 97.62 85 TRP A CA 1
ATOM 652 C C . TRP A 1 85 ? 7.303 1.097 -21.424 1.00 97.62 85 TRP A C 1
ATOM 654 O O . TRP A 1 85 ? 6.668 1.583 -22.356 1.00 97.62 85 TRP A O 1
ATOM 664 N N . GLU A 1 86 ? 6.842 0.095 -20.688 1.00 97.56 86 GLU A N 1
ATOM 665 C CA . GLU A 1 86 ? 5.512 -0.482 -20.826 1.00 97.56 86 GLU A CA 1
ATOM 666 C C . GLU A 1 86 ? 4.656 -0.064 -19.628 1.00 97.56 86 GLU A C 1
ATOM 668 O O . GLU A 1 86 ? 5.084 -0.173 -18.476 1.00 97.56 86 GLU A O 1
ATOM 673 N N . GLN A 1 87 ? 3.442 0.422 -19.881 1.00 97.81 87 GLN A N 1
ATOM 674 C CA . GLN A 1 87 ? 2.501 0.735 -18.813 1.00 97.81 87 GLN A CA 1
ATOM 675 C C . GLN A 1 87 ? 1.833 -0.550 -18.320 1.00 97.81 87 GLN A C 1
ATOM 677 O O . GLN A 1 87 ? 1.223 -1.279 -19.099 1.00 97.81 87 GLN A O 1
ATOM 682 N N . VAL A 1 88 ? 1.906 -0.801 -17.015 1.00 97.25 88 VAL A N 1
ATOM 683 C CA . VAL A 1 88 ? 1.289 -1.960 -16.364 1.00 97.25 88 VAL A CA 1
ATOM 684 C C . VAL A 1 88 ? 0.435 -1.516 -15.182 1.00 97.25 88 VAL A C 1
ATOM 686 O O . VAL A 1 88 ? 0.775 -0.569 -14.471 1.00 97.25 88 VAL A O 1
ATOM 689 N N . ALA A 1 89 ? -0.682 -2.206 -14.965 1.00 97.62 89 ALA A N 1
ATOM 690 C CA . ALA A 1 89 ? -1.540 -1.974 -13.812 1.00 97.62 89 ALA A CA 1
ATOM 691 C C . ALA A 1 89 ? -1.074 -2.823 -12.621 1.00 97.62 89 ALA A C 1
ATOM 693 O O . ALA A 1 89 ? -0.805 -4.017 -12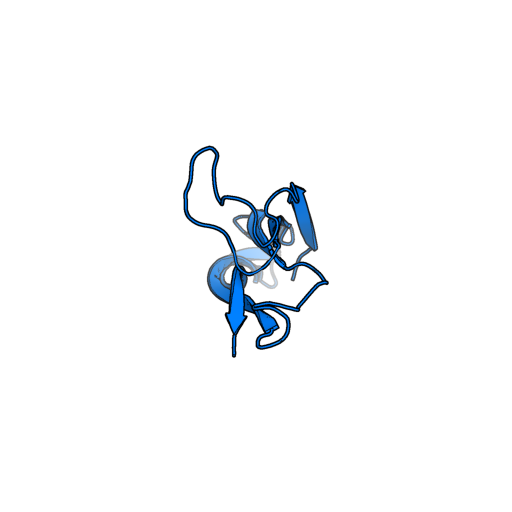.769 1.00 97.62 89 ALA A O 1
ATOM 694 N N . ILE A 1 90 ? -0.999 -2.212 -11.441 1.00 96.69 90 ILE A N 1
ATOM 695 C CA . ILE A 1 90 ? -0.763 -2.899 -10.170 1.00 96.69 90 ILE A CA 1
ATOM 696 C C . ILE A 1 90 ? -1.836 -2.506 -9.160 1.00 96.69 90 ILE A C 1
ATOM 698 O O . ILE A 1 90 ? -2.263 -1.354 -9.126 1.00 96.69 90 ILE A O 1
ATOM 702 N N . ASP A 1 91 ? -2.220 -3.441 -8.296 1.00 97.00 91 ASP A N 1
ATOM 703 C CA . ASP A 1 91 ? -3.140 -3.154 -7.199 1.00 97.00 91 ASP A CA 1
ATOM 704 C C . ASP A 1 91 ? -2.373 -2.758 -5.938 1.00 97.00 91 ASP A C 1
ATOM 706 O O . ASP A 1 91 ? -1.434 -3.443 -5.505 1.00 97.00 91 ASP A O 1
ATOM 710 N N . ILE A 1 92 ? -2.790 -1.643 -5.347 1.00 96.75 92 ILE A N 1
ATOM 711 C CA . ILE A 1 92 ? -2.290 -1.129 -4.071 1.00 96.75 92 ILE A CA 1
ATOM 712 C C . ILE A 1 92 ? -3.437 -1.024 -3.073 1.00 96.75 92 ILE A C 1
ATOM 714 O O . ILE A 1 92 ? -4.567 -0.726 -3.460 1.00 96.75 92 ILE A O 1
ATOM 718 N N . VAL A 1 93 ? -3.158 -1.255 -1.794 1.00 97.19 93 VAL A N 1
ATOM 719 C CA . VAL A 1 93 ? -4.126 -1.026 -0.720 1.00 97.19 93 VAL A CA 1
ATOM 720 C C . VAL A 1 93 ? -4.168 0.468 -0.401 1.00 97.19 93 VAL A C 1
ATOM 722 O O . VAL A 1 93 ? -3.161 1.072 -0.035 1.00 97.19 93 VAL A O 1
ATOM 725 N N . VAL A 1 94 ? -5.340 1.079 -0.550 1.00 96.06 94 VAL A N 1
ATOM 726 C CA . VAL A 1 94 ? -5.530 2.529 -0.366 1.00 96.06 94 VAL A CA 1
ATOM 727 C C . VAL A 1 94 ? -6.261 2.878 0.928 1.00 96.06 94 VAL A C 1
ATOM 729 O O . VAL A 1 94 ? -6.102 3.986 1.435 1.00 96.06 94 VAL A O 1
ATOM 732 N N . SER A 1 95 ? -7.043 1.948 1.475 1.00 95.19 95 SER A N 1
ATOM 733 C CA . SER A 1 95 ? -7.751 2.108 2.746 1.00 95.19 95 SER A CA 1
ATOM 734 C C . SER A 1 95 ? -8.051 0.747 3.383 1.00 95.19 95 SER A C 1
ATOM 736 O O . SER A 1 95 ? -7.869 -0.306 2.769 1.00 95.19 95 SER A O 1
ATOM 738 N N . CYS A 1 96 ? -8.509 0.779 4.634 1.00 95.94 96 CYS A N 1
ATOM 739 C CA . CYS A 1 96 ? -9.018 -0.378 5.362 1.00 95.94 96 CYS A CA 1
ATOM 740 C C . CYS A 1 96 ? -10.436 -0.053 5.820 1.00 95.94 96 CYS A C 1
ATOM 742 O O . CYS A 1 96 ? -10.632 0.898 6.580 1.00 95.94 96 CYS A O 1
ATOM 744 N N . GLU A 1 97 ? -11.414 -0.820 5.356 1.00 95.19 97 GLU A N 1
ATOM 745 C CA . GLU A 1 97 ? -12.828 -0.512 5.558 1.00 95.19 97 GLU A CA 1
ATOM 746 C C . GLU A 1 97 ? -13.539 -1.616 6.323 1.00 95.19 97 GLU A C 1
ATOM 748 O O . GLU A 1 97 ? -13.279 -2.802 6.126 1.00 95.19 97 GLU A O 1
ATOM 753 N N . CYS A 1 98 ? -14.447 -1.204 7.204 1.00 96.25 98 CYS A N 1
ATOM 754 C CA . CYS A 1 98 ? -15.301 -2.114 7.946 1.00 96.25 98 CYS A CA 1
ATOM 755 C C . CYS A 1 98 ? -16.482 -2.538 7.070 1.00 96.25 98 CYS A C 1
ATOM 757 O O . CYS A 1 98 ? -17.261 -1.690 6.636 1.00 96.25 98 CYS A O 1
ATOM 759 N N . GLN A 1 99 ? -16.616 -3.839 6.841 1.00 94.88 99 GLN A N 1
ATOM 760 C CA . GLN A 1 99 ? -17.673 -4.452 6.041 1.00 94.88 99 GLN A CA 1
ATOM 761 C C . GLN A 1 99 ? -18.561 -5.317 6.945 1.00 94.88 99 GLN A C 1
ATOM 763 O O . GLN A 1 99 ? -18.048 -5.980 7.848 1.00 94.88 99 GLN A O 1
ATOM 768 N N . VAL A 1 100 ? -19.879 -5.278 6.725 1.00 89.88 100 VAL A N 1
ATOM 769 C CA . VAL A 1 100 ? -20.902 -6.039 7.471 1.00 89.88 100 VAL A CA 1
ATOM 770 C C . VAL A 1 100 ? -21.499 -7.104 6.569 1.00 89.88 100 VAL A C 1
ATOM 772 O O . VAL A 1 100 ? -21.816 -6.751 5.411 1.00 89.88 100 VAL A O 1
#

Foldseek 3Di:
DADKDFDAFPQAAPDAPDVPHPDHAQFTKTWIWGQQPPQKPPRIGTAIGTDPPQAGPNRPWGKDFDKDWDWIWGWDADPVRDTDTDIDIDIGGDDIHTDD

Sequence (100 aa):
IGATLSIECTYTRGNPVAEGSPLCGFCSLCWGYRQLPEEYYPTYVNEVMCSSDTTCLKGYGQCSPVTRSVNVLRKRFDESGSFEWEQVAIDIVVSCECQV

Secondary structure (DSSP, 8-state):
--EEEEEEEEE-TTSBSSTT-S-B-SS-EEEEEEE--TTEESSEEEEEEE-S--EEGGGTEEEEEEEEEEEEEEEEE-TTS-EEEEEEEEEEEEEEEEE-

pLDDT: mean 94.75, std 2.8, range [86.56, 98.25]

InterPro domains:
  IPR029034 Cystine-knot cytokine [G3DSA:2.10.90.10] (7-100)
  IPR029034 Cystine-knot cytokine [SSF57501] (16-99)